Protein AF-A0A6L3CDI0-F1 (afdb_monomer_lite)

Secondary structure (DSSP, 8-state):
-TTS-SSHHHHHHHHTTSTTT----B-S-TTSTTHHHHHHHHHHTT----EEEEGGG-SS-TTSGGGHHHHHHHHHTT--EEEE-S-BSGGGSB---TTS-TT-

Structure (mmCIF, N/CA/C/O backbone):
data_AF-A0A6L3CDI0-F1
#
_entry.id   AF-A0A6L3CDI0-F1
#
loop_
_atom_site.group_PDB
_atom_site.id
_atom_site.type_symbol
_atom_site.label_atom_id
_atom_site.label_alt_id
_atom_site.label_comp_id
_atom_site.label_asym_id
_atom_site.label_entity_id
_atom_site.label_seq_id
_atom_site.pdbx_PDB_ins_code
_atom_site.Cartn_x
_atom_site.Cartn_y
_atom_site.Cartn_z
_atom_site.occupancy
_atom_site.B_iso_or_equiv
_atom_site.auth_seq_id
_atom_site.auth_comp_id
_atom_site.auth_asym_id
_atom_site.auth_atom_id
_atom_site.pdbx_PDB_model_num
ATOM 1 N N . MET A 1 1 ? -8.996 5.483 -12.892 1.00 42.75 1 MET A N 1
ATOM 2 C CA . MET A 1 1 ? -9.146 4.025 -12.687 1.00 42.75 1 MET A CA 1
ATOM 3 C C . MET A 1 1 ? -9.873 3.815 -11.356 1.00 42.75 1 MET A C 1
ATOM 5 O O . MET A 1 1 ? -9.387 4.315 -10.356 1.00 42.75 1 MET A O 1
ATOM 9 N N . PHE A 1 2 ? -11.041 3.162 -11.330 1.00 45.03 2 PHE A N 1
ATOM 10 C CA . PHE A 1 2 ? -11.907 2.975 -10.138 1.00 45.03 2 PHE A CA 1
ATOM 11 C C . PHE A 1 2 ? -11.395 1.931 -9.120 1.00 45.03 2 PHE A C 1
ATOM 13 O O . PHE A 1 2 ? -12.147 1.433 -8.291 1.00 45.03 2 PHE A O 1
ATOM 20 N N . VAL A 1 3 ? -10.125 1.551 -9.202 1.00 59.41 3 VAL A N 1
ATOM 21 C CA . VAL A 1 3 ? -9.572 0.387 -8.488 1.00 59.41 3 VAL A CA 1
ATOM 22 C C . VAL A 1 3 ? -8.840 0.755 -7.195 1.00 59.41 3 VAL A C 1
ATOM 24 O O . VAL A 1 3 ? -8.422 -0.127 -6.452 1.00 59.41 3 VAL A O 1
ATOM 27 N N . THR A 1 4 ? -8.679 2.052 -6.933 1.00 69.31 4 THR A N 1
ATOM 28 C CA . THR A 1 4 ? -8.034 2.606 -5.743 1.00 69.31 4 THR A CA 1
ATOM 29 C C . THR A 1 4 ? -8.939 3.649 -5.091 1.00 69.31 4 THR A C 1
ATOM 31 O O . THR A 1 4 ? -9.748 4.291 -5.761 1.00 69.31 4 THR A O 1
ATOM 34 N N . GLY A 1 5 ? -8.788 3.862 -3.780 1.00 78.31 5 GLY A N 1
ATOM 35 C CA . GLY A 1 5 ? -9.560 4.851 -3.013 1.00 78.31 5 GLY A CA 1
ATOM 36 C C . GLY A 1 5 ? -9.244 6.321 -3.337 1.00 78.31 5 GLY A C 1
ATOM 37 O O . GLY A 1 5 ? -9.709 7.215 -2.631 1.00 78.31 5 GLY A O 1
ATOM 38 N N . GLY A 1 6 ? -8.462 6.582 -4.392 1.00 86.25 6 GLY A N 1
ATOM 39 C CA . GLY A 1 6 ? -8.020 7.915 -4.800 1.00 86.25 6 GLY A CA 1
ATOM 40 C C . GLY A 1 6 ? -6.943 8.513 -3.892 1.00 86.25 6 GLY A C 1
ATOM 41 O O . GLY A 1 6 ? -6.941 9.728 -3.709 1.00 86.25 6 GLY A O 1
ATOM 42 N N . GLY A 1 7 ? -6.074 7.671 -3.320 1.00 92.19 7 GLY A N 1
ATOM 43 C CA . GLY A 1 7 ? -5.013 8.032 -2.375 1.00 92.19 7 GLY A CA 1
ATOM 44 C C . GLY A 1 7 ? -5.295 7.541 -0.951 1.00 92.19 7 GLY A C 1
ATOM 45 O O . GLY A 1 7 ? -6.455 7.369 -0.563 1.00 92.19 7 GLY A O 1
ATOM 46 N N . ASN A 1 8 ? -4.236 7.327 -0.162 1.00 95.88 8 ASN A N 1
ATOM 47 C CA . ASN A 1 8 ? -4.346 6.784 1.199 1.00 95.88 8 ASN A CA 1
ATOM 48 C C . ASN A 1 8 ? -5.151 7.707 2.127 1.00 95.88 8 ASN A C 1
ATOM 50 O O . ASN A 1 8 ? -6.060 7.232 2.801 1.00 95.88 8 ASN A O 1
ATOM 54 N N . GLU A 1 9 ? -4.912 9.023 2.092 1.00 96.38 9 GLU A N 1
ATOM 55 C CA . GLU A 1 9 ? -5.657 9.997 2.909 1.00 96.38 9 GLU A CA 1
ATOM 56 C C . GLU A 1 9 ? -7.146 10.036 2.555 1.00 96.38 9 GLU A C 1
ATOM 58 O O . GLU A 1 9 ? -8.017 10.002 3.425 1.00 96.38 9 GLU A O 1
ATOM 63 N N . ARG A 1 10 ? -7.462 10.077 1.255 1.00 95.50 10 ARG A N 1
ATOM 64 C CA . ARG A 1 10 ? -8.849 10.081 0.785 1.00 95.50 10 ARG A CA 1
ATOM 65 C C . ARG A 1 10 ? -9.568 8.800 1.196 1.00 95.50 10 ARG A C 1
ATOM 67 O O . ARG A 1 10 ? -10.704 8.873 1.659 1.00 95.50 10 ARG A O 1
ATOM 74 N N . LEU A 1 11 ? -8.915 7.649 1.042 1.00 95.69 11 LEU A N 1
ATOM 75 C CA . LEU A 1 11 ? -9.469 6.364 1.449 1.00 95.69 11 LEU A CA 1
ATOM 76 C C . LEU A 1 11 ? -9.695 6.308 2.962 1.00 95.69 11 LEU A C 1
ATOM 78 O O . LEU A 1 11 ? -10.787 5.942 3.389 1.00 95.69 11 LEU A O 1
ATOM 82 N N . ALA A 1 12 ? -8.710 6.718 3.761 1.00 96.69 12 ALA A N 1
ATOM 83 C CA . ALA A 1 12 ? -8.814 6.764 5.217 1.00 96.69 12 ALA A CA 1
ATOM 84 C C . ALA A 1 12 ? -9.985 7.648 5.676 1.00 96.69 12 ALA A C 1
ATOM 86 O O . ALA A 1 12 ? -10.786 7.232 6.511 1.00 96.69 12 ALA A O 1
ATOM 87 N N . ASN A 1 13 ? -10.165 8.813 5.045 1.00 95.94 13 ASN A N 1
ATOM 88 C CA . ASN A 1 13 ? -11.286 9.722 5.304 1.00 95.94 13 ASN A CA 1
ATOM 89 C C . ASN A 1 13 ? -12.662 9.146 4.938 1.00 95.94 13 ASN A C 1
ATOM 91 O O . ASN A 1 13 ? -13.677 9.601 5.464 1.00 95.94 13 ASN A O 1
ATOM 95 N N . ILE A 1 14 ? -12.731 8.202 3.998 1.00 94.25 14 ILE A N 1
ATOM 96 C CA . ILE A 1 14 ? -13.976 7.505 3.649 1.00 94.25 14 ILE A CA 1
ATOM 97 C C . ILE A 1 14 ? -14.237 6.378 4.651 1.00 94.25 14 ILE A C 1
ATOM 99 O O . ILE A 1 14 ? -15.356 6.250 5.143 1.00 94.25 14 ILE A O 1
ATOM 103 N N . VAL A 1 15 ? -13.207 5.594 4.976 1.00 95.75 15 VAL A N 1
ATOM 104 C CA . VAL A 1 15 ? -13.287 4.480 5.930 1.00 95.75 15 VAL A CA 1
ATOM 105 C C . VAL A 1 15 ? -13.687 4.975 7.318 1.00 95.75 15 VAL A C 1
ATOM 107 O O . VAL A 1 15 ? -14.575 4.390 7.930 1.00 95.75 15 VAL A O 1
ATOM 110 N N . SER A 1 16 ? -13.129 6.096 7.782 1.00 96.25 16 SER A N 1
ATOM 111 C CA . SER A 1 16 ? -13.442 6.663 9.101 1.00 96.25 16 SER A CA 1
ATOM 112 C C . SER A 1 16 ? -14.907 7.079 9.272 1.00 96.25 16 SER A C 1
ATOM 114 O O . SER A 1 16 ? -15.386 7.166 10.400 1.00 96.25 16 SER A O 1
ATOM 116 N N . ARG A 1 17 ? -15.647 7.297 8.174 1.00 96.88 17 ARG A N 1
ATOM 117 C CA . ARG A 1 17 ? -17.088 7.604 8.218 1.00 96.88 17 ARG A CA 1
ATOM 118 C C . ARG A 1 17 ? -17.947 6.373 8.502 1.00 96.88 17 ARG A C 1
ATOM 120 O O . ARG A 1 17 ? -19.048 6.534 9.017 1.00 96.88 17 ARG A O 1
ATOM 127 N N . TYR A 1 18 ? -17.468 5.179 8.148 1.00 96.25 18 TYR A N 1
ATOM 128 C CA . TYR A 1 18 ? -18.190 3.910 8.310 1.00 96.25 18 TYR A CA 1
ATOM 129 C C . TYR A 1 18 ? -17.217 2.755 8.631 1.00 96.25 18 TYR A C 1
ATOM 131 O O . TYR A 1 18 ? -17.083 1.815 7.837 1.00 96.25 18 TYR A O 1
ATOM 139 N N . PRO A 1 19 ? -16.496 2.821 9.765 1.00 95.56 19 PRO A N 1
ATOM 140 C CA . PRO A 1 19 ? -15.425 1.873 10.088 1.00 95.56 19 PRO A CA 1
ATOM 141 C C . PRO 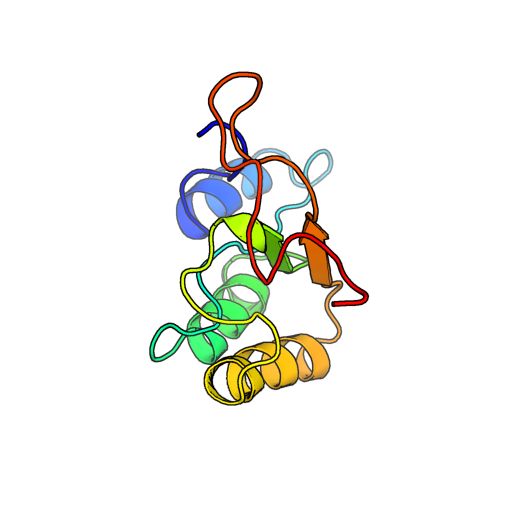A 1 19 ? -15.935 0.451 10.369 1.00 95.56 19 PRO A C 1
ATOM 143 O O . PRO A 1 19 ? -15.176 -0.508 10.294 1.00 95.56 19 PRO A O 1
ATOM 146 N N . ASP A 1 20 ? -17.227 0.302 10.663 1.00 96.38 20 ASP A N 1
ATOM 147 C CA . ASP A 1 20 ? -17.936 -0.970 10.817 1.00 96.38 20 ASP A CA 1
ATOM 148 C C . ASP A 1 20 ? -18.259 -1.648 9.474 1.00 96.38 20 ASP A C 1
ATOM 150 O O . ASP A 1 20 ? -18.588 -2.833 9.441 1.00 96.38 20 ASP A O 1
ATOM 154 N N . LYS A 1 21 ? -18.168 -0.908 8.360 1.00 96.19 21 LYS A N 1
ATOM 155 C CA . LYS A 1 21 ? -18.548 -1.383 7.019 1.00 96.19 21 LYS A CA 1
ATOM 156 C C . LYS A 1 21 ? -17.379 -1.498 6.058 1.00 96.19 21 LYS A C 1
ATOM 158 O O . LYS A 1 21 ? -17.421 -2.335 5.157 1.00 96.19 21 LYS A O 1
ATOM 163 N N . PHE A 1 22 ? -16.366 -0.648 6.206 1.00 95.25 22 PHE A N 1
ATOM 164 C CA . PHE A 1 22 ? -15.250 -0.583 5.272 1.00 95.25 22 PHE A CA 1
ATOM 165 C C . PHE A 1 22 ? -13.917 -0.854 5.951 1.00 95.25 22 PHE A C 1
ATOM 167 O O . PHE A 1 22 ? -13.629 -0.355 7.033 1.00 95.25 22 PHE A O 1
ATOM 174 N N . ILE A 1 23 ? -13.067 -1.587 5.237 1.00 95.69 23 ILE A N 1
ATOM 175 C CA . ILE A 1 23 ? -11.655 -1.756 5.557 1.00 95.69 23 ILE A CA 1
ATOM 176 C C . ILE A 1 23 ? -10.860 -1.151 4.404 1.00 95.69 23 ILE A C 1
ATOM 178 O O . ILE A 1 23 ? -11.066 -1.505 3.243 1.00 95.69 23 ILE A O 1
ATOM 1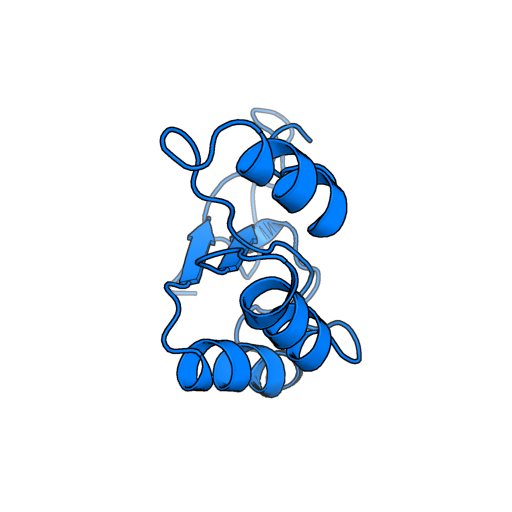82 N N . GLY A 1 24 ? -9.960 -0.223 4.720 1.00 95.81 24 GLY A N 1
ATOM 183 C CA . GLY A 1 24 ? -9.095 0.417 3.735 1.00 95.81 24 GLY A CA 1
ATOM 184 C C . GLY A 1 24 ? -7.727 -0.248 3.657 1.00 95.81 24 GLY A C 1
ATOM 185 O O . GLY A 1 24 ? -7.140 -0.581 4.684 1.00 95.81 24 GLY A O 1
ATOM 186 N N . PHE A 1 25 ? -7.213 -0.414 2.440 1.00 97.75 25 PHE A N 1
ATOM 187 C CA . PHE A 1 25 ? -5.850 -0.872 2.179 1.00 97.75 25 PHE A CA 1
ATOM 188 C C . PHE A 1 25 ? -5.058 0.295 1.589 1.00 97.75 25 PHE A C 1
ATOM 190 O O . PHE A 1 25 ? -5.520 0.955 0.649 1.00 97.75 25 PHE A O 1
ATOM 197 N N . ALA A 1 26 ? -3.867 0.545 2.127 1.00 97.62 26 ALA A N 1
ATOM 198 C CA . ALA A 1 26 ? -2.919 1.465 1.524 1.00 97.62 26 ALA A CA 1
ATOM 199 C C . ALA A 1 26 ? -2.638 1.027 0.078 1.00 97.62 26 ALA A C 1
ATOM 201 O O . ALA A 1 26 ? -2.687 -0.164 -0.240 1.00 97.62 26 ALA A O 1
ATOM 202 N N . HIS A 1 27 ? -2.399 1.979 -0.813 1.00 95.50 27 HIS A N 1
ATOM 203 C CA . HIS A 1 27 ? -2.152 1.716 -2.225 1.00 95.50 27 HIS A CA 1
ATOM 204 C C . HIS A 1 27 ? -1.294 2.841 -2.811 1.00 95.50 27 HIS A C 1
ATOM 206 O O . HIS A 1 27 ? -1.757 3.938 -3.111 1.00 95.50 27 HIS A O 1
ATOM 212 N N . HIS A 1 28 ? -0.013 2.555 -2.978 1.00 96.00 28 HIS A N 1
ATOM 213 C CA . HIS A 1 28 ? 0.977 3.434 -3.597 1.00 96.00 28 HIS A CA 1
ATOM 214 C C . HIS A 1 28 ? 2.085 2.562 -4.174 1.00 96.00 28 HIS A C 1
ATOM 216 O O . HIS A 1 28 ? 2.141 1.368 -3.878 1.00 96.00 28 HIS A O 1
ATOM 222 N N . ASN A 1 29 ? 2.936 3.126 -5.022 1.00 95.88 29 ASN A N 1
ATOM 223 C CA . ASN A 1 29 ? 4.002 2.369 -5.663 1.00 95.88 29 ASN A CA 1
ATOM 224 C C . ASN A 1 29 ? 5.069 1.966 -4.616 1.00 95.88 29 ASN A C 1
ATOM 226 O O . ASN A 1 29 ? 5.614 2.849 -3.952 1.00 95.88 29 ASN A O 1
ATOM 230 N N . PRO A 1 30 ? 5.393 0.666 -4.453 1.00 97.38 30 PRO A N 1
ATOM 231 C CA . PRO A 1 30 ? 6.359 0.217 -3.451 1.00 97.38 30 PRO A CA 1
ATOM 232 C C . PRO A 1 30 ? 7.807 0.613 -3.776 1.00 97.38 30 PRO A C 1
ATOM 234 O O . PRO A 1 30 ? 8.657 0.530 -2.894 1.00 97.38 30 PRO A O 1
ATOM 237 N N . HIS A 1 31 ? 8.084 1.039 -5.013 1.00 97.25 31 HIS A N 1
ATOM 238 C CA . HIS A 1 31 ? 9.400 1.476 -5.484 1.00 97.25 31 HIS A CA 1
ATOM 239 C C . HIS A 1 31 ? 9.666 2.971 -5.247 1.00 97.25 31 HIS A C 1
ATOM 241 O O . HIS A 1 31 ? 10.777 3.446 -5.491 1.00 97.25 31 HIS A O 1
ATOM 247 N N . GLU A 1 32 ? 8.661 3.741 -4.820 1.00 96.69 32 GLU A N 1
ATOM 248 C CA . GLU A 1 32 ? 8.834 5.169 -4.561 1.00 96.69 32 GLU A CA 1
ATOM 249 C C . GLU A 1 32 ? 9.723 5.416 -3.340 1.00 96.69 32 GLU A C 1
ATOM 251 O O . GLU A 1 32 ? 9.678 4.708 -2.331 1.00 96.69 32 GLU A O 1
ATOM 256 N N . LYS A 1 33 ? 10.522 6.485 -3.402 1.00 97.19 33 LYS A N 1
ATOM 257 C CA . LYS A 1 33 ? 11.347 6.903 -2.269 1.00 97.19 33 LYS A CA 1
ATOM 258 C C . LYS A 1 33 ? 10.449 7.228 -1.069 1.00 97.19 33 LYS A C 1
ATOM 260 O O . LYS A 1 33 ? 9.655 8.161 -1.128 1.00 97.19 33 LYS A O 1
ATOM 265 N N . GLY A 1 34 ? 10.637 6.504 0.034 1.00 98.06 34 GLY A N 1
ATOM 266 C CA . GLY A 1 34 ? 9.854 6.683 1.259 1.00 98.06 34 GLY A CA 1
ATOM 267 C C . GLY A 1 34 ? 8.511 5.945 1.272 1.00 98.06 34 GLY A C 1
ATOM 268 O O . GLY A 1 34 ? 7.684 6.230 2.142 1.00 98.06 34 GLY A O 1
ATOM 269 N N . ALA A 1 35 ? 8.272 5.020 0.334 1.00 98.25 35 ALA A N 1
ATOM 270 C CA . ALA A 1 35 ? 7.062 4.198 0.292 1.00 98.25 35 ALA A CA 1
ATOM 271 C C . ALA A 1 35 ? 6.858 3.361 1.571 1.00 98.25 35 ALA A C 1
ATOM 273 O O . ALA A 1 35 ? 5.720 3.178 2.007 1.00 98.25 35 ALA A O 1
ATOM 274 N N . ASP A 1 36 ? 7.942 2.926 2.209 1.00 98.69 36 ASP A N 1
ATOM 275 C CA . ASP A 1 36 ? 7.985 2.262 3.513 1.00 98.69 36 ASP A CA 1
ATOM 276 C C . ASP A 1 36 ? 7.420 3.154 4.633 1.00 98.69 36 ASP A C 1
ATOM 278 O O . ASP A 1 36 ? 6.514 2.763 5.371 1.00 98.69 36 ASP A O 1
ATOM 282 N N . ASN A 1 37 ? 7.891 4.401 4.713 1.00 98.69 37 ASN A N 1
ATOM 283 C CA . ASN A 1 37 ? 7.431 5.372 5.700 1.00 98.69 37 ASN A CA 1
ATOM 284 C C . ASN A 1 37 ? 5.973 5.761 5.457 1.00 98.69 37 ASN A C 1
ATOM 286 O O . ASN A 1 37 ? 5.192 5.872 6.403 1.00 98.69 37 ASN A O 1
ATOM 290 N N . LEU A 1 38 ? 5.589 5.939 4.190 1.00 98.50 38 LEU A N 1
ATOM 291 C CA . LEU A 1 38 ? 4.202 6.198 3.827 1.00 98.50 38 LEU A CA 1
ATOM 292 C C . LEU A 1 38 ? 3.301 5.028 4.231 1.00 98.50 38 LEU A C 1
ATOM 294 O O . LEU A 1 38 ? 2.212 5.264 4.753 1.00 98.50 38 LEU A O 1
ATOM 298 N N . LEU A 1 39 ? 3.744 3.783 4.041 1.00 98.69 39 LEU A N 1
ATOM 299 C CA . LEU A 1 39 ? 2.995 2.605 4.466 1.00 98.69 39 LEU A CA 1
ATOM 300 C C . LEU A 1 39 ? 2.820 2.569 5.988 1.00 98.69 39 LEU A C 1
ATOM 302 O O . LEU A 1 39 ? 1.691 2.419 6.454 1.00 98.69 39 LEU A O 1
ATOM 306 N N . ARG A 1 40 ? 3.895 2.797 6.756 1.00 98.75 40 ARG A N 1
ATOM 307 C CA . ARG A 1 40 ? 3.832 2.872 8.226 1.00 98.75 40 ARG A CA 1
ATOM 308 C C . ARG A 1 40 ? 2.814 3.910 8.682 1.00 98.75 40 ARG A C 1
ATOM 310 O O . ARG A 1 40 ? 1.877 3.549 9.382 1.00 98.75 40 ARG A O 1
ATOM 317 N N . LYS A 1 41 ? 2.904 5.148 8.185 1.00 98.62 41 LYS A N 1
ATOM 318 C CA . LYS A 1 41 ? 1.929 6.213 8.492 1.00 98.62 41 LYS A CA 1
ATOM 319 C C . LYS A 1 41 ? 0.502 5.838 8.100 1.00 98.62 41 LYS A C 1
ATOM 321 O O . LYS A 1 41 ? -0.437 6.056 8.860 1.00 98.62 41 LYS A O 1
ATOM 326 N N . SER A 1 42 ? 0.332 5.236 6.926 1.00 98.38 42 SER A N 1
ATOM 327 C CA . SER A 1 42 ? -0.981 4.811 6.435 1.00 98.38 42 SER A CA 1
ATOM 328 C C . SER A 1 42 ? -1.648 3.799 7.373 1.00 98.38 42 SER A C 1
ATOM 330 O O . SER A 1 42 ? -2.867 3.816 7.533 1.00 98.38 42 SER A O 1
ATOM 332 N N . VAL A 1 43 ? -0.864 2.939 8.021 1.00 98.50 43 VAL A N 1
ATOM 333 C CA . VAL A 1 43 ? -1.372 1.946 8.974 1.00 98.50 43 VAL A CA 1
ATOM 334 C C . VAL A 1 43 ? -1.526 2.534 10.375 1.00 98.50 43 VAL A C 1
ATOM 336 O O . VAL A 1 43 ? -2.604 2.445 10.959 1.00 98.50 43 VAL A O 1
ATOM 339 N N . THR A 1 44 ? -0.476 3.154 10.918 1.00 98.38 44 THR A N 1
ATOM 340 C CA . THR A 1 44 ? -0.429 3.575 12.327 1.00 98.38 44 THR A CA 1
ATOM 341 C C . THR A 1 44 ? -1.170 4.878 12.597 1.00 98.38 44 THR A C 1
ATOM 343 O O . THR A 1 44 ? -1.698 5.054 13.690 1.00 98.38 44 THR A O 1
ATOM 346 N N . GLU A 1 45 ? -1.212 5.793 11.627 1.00 98.12 45 GLU A N 1
ATOM 347 C CA . GLU A 1 45 ? -1.830 7.116 11.788 1.00 98.12 45 GLU A CA 1
ATOM 348 C C . GLU A 1 45 ? -3.179 7.205 11.063 1.00 98.12 45 GLU A C 1
ATOM 350 O O . GLU A 1 45 ? -4.128 7.770 11.600 1.00 98.12 45 GLU A O 1
ATOM 355 N N . MET A 1 46 ? -3.294 6.628 9.860 1.00 97.38 46 MET A N 1
ATOM 356 C CA . MET A 1 46 ? -4.520 6.726 9.047 1.00 97.38 46 MET A CA 1
ATOM 357 C C . MET A 1 46 ? -5.498 5.554 9.243 1.00 97.38 46 MET A C 1
ATOM 359 O O . MET A 1 46 ? -6.617 5.597 8.732 1.00 97.38 46 MET A O 1
ATOM 363 N N . GLY A 1 47 ? -5.098 4.505 9.968 1.00 97.25 47 GLY A N 1
ATOM 364 C CA . GLY A 1 47 ? -5.960 3.366 10.295 1.00 97.25 47 GLY A CA 1
ATOM 365 C C . GLY A 1 47 ? -6.256 2.414 9.130 1.00 97.25 47 GLY A C 1
ATOM 366 O O . GLY A 1 47 ? -7.198 1.624 9.218 1.00 97.25 47 GLY A O 1
ATOM 367 N N . LEU A 1 48 ? -5.481 2.462 8.039 1.00 97.94 48 LEU A N 1
ATOM 368 C CA . LEU A 1 48 ? -5.566 1.457 6.974 1.00 97.94 48 LEU A CA 1
ATOM 369 C C . LEU A 1 48 ? -5.020 0.109 7.482 1.00 97.94 48 LEU A C 1
ATOM 371 O O . LEU A 1 48 ? -4.140 0.057 8.335 1.00 97.94 48 LEU A O 1
ATOM 375 N N . ARG A 1 49 ? -5.563 -1.006 6.989 1.00 97.88 49 ARG A N 1
ATOM 376 C CA . ARG A 1 49 ? -5.389 -2.347 7.591 1.00 97.88 49 ARG A CA 1
ATOM 377 C C . ARG A 1 49 ? -4.734 -3.363 6.653 1.00 97.88 49 ARG A C 1
ATOM 379 O O . ARG A 1 49 ? -4.842 -4.561 6.881 1.00 97.88 49 ARG A O 1
ATOM 386 N N . GLY A 1 50 ? -4.108 -2.899 5.580 1.00 97.88 50 GLY A N 1
ATOM 387 C CA . GLY A 1 50 ? -3.501 -3.750 4.561 1.00 97.88 50 GLY A CA 1
ATOM 388 C C . GLY A 1 50 ? -2.822 -2.934 3.474 1.00 97.88 50 GLY A C 1
ATOM 389 O O . GLY A 1 50 ? -2.937 -1.707 3.458 1.00 97.88 50 GLY A O 1
ATOM 390 N N . TYR A 1 51 ? -2.150 -3.612 2.549 1.00 97.88 51 TYR A N 1
ATOM 391 C CA . TYR A 1 51 ? -1.501 -2.990 1.396 1.00 97.88 51 TYR A CA 1
ATOM 392 C C . TYR A 1 51 ? -1.951 -3.670 0.104 1.00 97.88 51 TYR A C 1
ATOM 394 O O . TYR A 1 51 ? -1.922 -4.893 -0.010 1.00 97.88 51 TYR A O 1
ATOM 402 N N . LYS A 1 52 ? -2.434 -2.889 -0.861 1.00 95.69 52 LYS A N 1
ATOM 403 C CA . LYS A 1 52 ? -2.992 -3.373 -2.125 1.00 95.69 52 LYS A CA 1
ATOM 404 C C . LYS A 1 52 ? -2.139 -2.879 -3.280 1.00 95.69 52 LYS A C 1
ATOM 406 O O . LYS A 1 52 ? -2.057 -1.676 -3.518 1.00 95.69 52 LYS A O 1
ATOM 411 N N . ILE A 1 53 ? -1.619 -3.819 -4.061 1.00 94.19 53 ILE A N 1
ATOM 412 C CA . ILE A 1 53 ? -0.856 -3.536 -5.274 1.00 94.19 53 ILE A CA 1
ATOM 413 C C . ILE A 1 53 ? -1.586 -4.061 -6.504 1.00 94.19 53 ILE A C 1
ATOM 415 O O . ILE A 1 53 ? -2.217 -5.122 -6.494 1.00 94.19 53 ILE A O 1
ATOM 419 N N . ILE A 1 54 ? -1.496 -3.289 -7.580 1.00 92.00 54 ILE A N 1
ATOM 420 C CA . ILE A 1 54 ? -1.856 -3.712 -8.927 1.00 92.00 54 ILE A CA 1
ATOM 421 C C . ILE A 1 54 ? -0.538 -3.885 -9.659 1.00 92.00 54 ILE A C 1
ATOM 423 O O . ILE A 1 54 ? 0.029 -2.919 -10.155 1.00 92.00 54 ILE A O 1
ATOM 427 N N . ALA A 1 55 ? -0.017 -5.107 -9.651 1.00 91.69 55 ALA A N 1
ATOM 428 C CA . ALA A 1 55 ? 1.338 -5.384 -10.112 1.00 91.69 55 ALA A CA 1
ATOM 429 C C . ALA A 1 55 ? 1.569 -4.993 -11.594 1.00 91.69 55 ALA A C 1
ATOM 431 O O . ALA A 1 55 ? 2.613 -4.415 -11.896 1.00 91.69 55 ALA A O 1
ATOM 432 N N . PRO A 1 56 ? 0.592 -5.172 -12.510 1.00 89.81 56 PRO A N 1
ATOM 433 C CA . PRO A 1 56 ? 0.692 -4.701 -13.896 1.00 89.81 56 PRO A CA 1
ATOM 434 C C . PRO A 1 56 ? 0.678 -3.174 -14.069 1.00 89.81 56 PRO A C 1
ATOM 436 O O . PRO A 1 56 ? 0.834 -2.702 -15.188 1.00 89.81 56 PRO A O 1
ATOM 439 N N . ALA A 1 57 ? 0.425 -2.407 -13.003 1.00 89.00 57 ALA A N 1
ATOM 440 C CA . ALA A 1 57 ? 0.494 -0.945 -13.017 1.00 89.00 57 ALA A CA 1
ATOM 441 C C . ALA A 1 57 ? 1.862 -0.410 -12.555 1.00 89.00 57 ALA A C 1
ATOM 443 O O . ALA A 1 57 ? 2.033 0.803 -12.471 1.00 89.00 57 ALA A O 1
ATOM 444 N N . LEU A 1 58 ? 2.798 -1.293 -12.194 1.00 91.25 58 LEU A N 1
ATOM 445 C CA . LEU A 1 58 ? 4.160 -0.926 -11.818 1.00 91.25 58 LEU A CA 1
ATOM 446 C C . LEU A 1 58 ? 5.064 -0.993 -13.046 1.00 91.25 58 LEU A C 1
ATOM 448 O O . LEU A 1 58 ? 5.028 -1.990 -13.757 1.00 91.25 58 LEU A O 1
ATOM 452 N N . ASP A 1 59 ? 5.932 -0.001 -13.224 1.00 91.19 59 ASP A N 1
ATOM 453 C CA . ASP A 1 59 ? 6.929 0.013 -14.308 1.00 91.19 59 ASP A CA 1
ATOM 454 C C . ASP A 1 59 ? 8.158 -0.878 -14.018 1.00 91.19 59 ASP A C 1
ATOM 456 O O . ASP A 1 59 ? 8.997 -1.105 -14.888 1.00 91.19 59 ASP A O 1
ATOM 460 N N . THR A 1 60 ? 8.270 -1.385 -12.787 1.00 92.31 60 THR A N 1
ATOM 461 C CA . THR A 1 60 ? 9.402 -2.174 -12.277 1.00 92.31 60 THR A CA 1
ATOM 462 C C . THR A 1 60 ? 8.908 -3.555 -11.828 1.00 92.31 60 THR A C 1
ATOM 464 O O . THR A 1 60 ? 7.772 -3.651 -11.345 1.00 92.31 60 THR A O 1
ATOM 467 N N . PRO A 1 61 ? 9.716 -4.631 -11.948 1.00 92.69 61 PRO A N 1
ATOM 468 C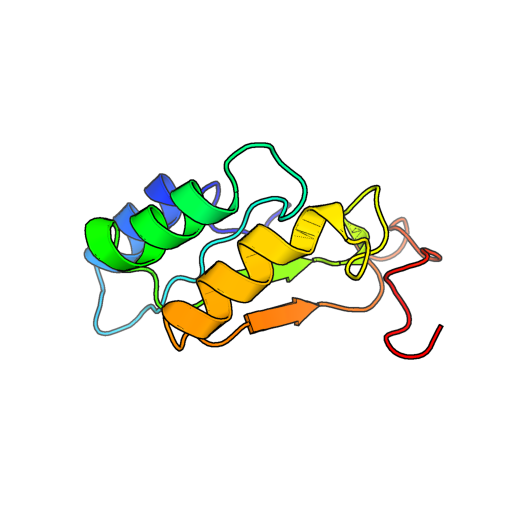 CA . PRO A 1 61 ? 9.381 -5.926 -11.363 1.00 92.69 61 PRO A CA 1
ATOM 469 C C . PRO A 1 61 ? 9.034 -5.805 -9.875 1.00 92.69 61 PRO A C 1
ATOM 471 O O . PRO A 1 61 ? 9.747 -5.141 -9.123 1.00 92.69 61 PRO A O 1
ATOM 474 N N . ILE A 1 62 ? 7.935 -6.427 -9.450 1.00 92.44 62 ILE A N 1
ATOM 475 C CA . ILE A 1 62 ? 7.392 -6.285 -8.087 1.00 92.44 62 ILE A CA 1
ATOM 476 C C . ILE A 1 62 ? 8.342 -6.813 -6.995 1.00 92.44 62 ILE A C 1
ATOM 478 O O . ILE A 1 62 ? 8.296 -6.372 -5.844 1.00 92.44 62 ILE A O 1
ATOM 482 N N . ASP A 1 63 ? 9.218 -7.740 -7.370 1.00 92.38 63 ASP A N 1
ATOM 483 C CA . ASP A 1 63 ? 10.258 -8.361 -6.555 1.00 92.38 63 ASP A CA 1
ATOM 484 C C . ASP A 1 63 ? 11.624 -7.664 -6.685 1.00 92.38 63 ASP A C 1
ATOM 486 O O . ASP A 1 63 ? 12.594 -8.080 -6.055 1.00 92.38 63 ASP A O 1
ATOM 490 N N . HIS A 1 64 ? 11.729 -6.581 -7.461 1.00 96.12 64 HIS A N 1
ATOM 491 C CA . HIS A 1 64 ? 12.984 -5.849 -7.586 1.00 96.12 64 HIS A CA 1
ATOM 492 C C . HIS A 1 64 ? 13.435 -5.311 -6.209 1.00 96.12 64 HIS A C 1
ATOM 494 O O . HIS A 1 64 ? 12.615 -4.705 -5.505 1.00 96.12 64 HIS A O 1
ATOM 500 N N . PRO A 1 65 ? 14.733 -5.402 -5.839 1.00 97.31 65 PRO A N 1
ATOM 501 C CA . PRO A 1 65 ? 15.233 -5.050 -4.500 1.00 97.31 65 PRO A CA 1
ATOM 502 C C . PRO A 1 65 ? 14.848 -3.656 -3.988 1.00 97.31 65 PRO A C 1
ATOM 504 O O . PRO A 1 65 ? 14.734 -3.432 -2.789 1.00 97.31 65 PRO A O 1
ATOM 507 N N . SER A 1 66 ? 14.584 -2.706 -4.889 1.00 97.50 66 SER A N 1
ATOM 508 C CA . SER A 1 66 ? 14.062 -1.374 -4.540 1.00 97.50 66 SER A CA 1
ATOM 509 C C . SER A 1 66 ? 12.743 -1.381 -3.752 1.00 97.50 66 SER A C 1
ATOM 511 O O . SER A 1 66 ? 12.454 -0.398 -3.083 1.00 97.50 66 SER A O 1
ATOM 513 N N . ALA A 1 67 ? 11.933 -2.443 -3.851 1.00 97.56 67 ALA A N 1
ATOM 514 C CA . ALA A 1 67 ? 10.671 -2.563 -3.121 1.00 97.56 67 ALA A CA 1
ATOM 515 C C . ALA A 1 67 ? 10.837 -3.224 -1.744 1.00 97.56 67 ALA A C 1
ATOM 517 O O . ALA A 1 67 ? 9.908 -3.179 -0.938 1.00 97.56 67 ALA A O 1
ATOM 518 N N . TYR A 1 68 ? 12.003 -3.817 -1.451 1.00 98.12 68 TYR A N 1
ATOM 519 C CA . TYR A 1 68 ? 12.236 -4.560 -0.209 1.00 98.12 68 TYR A CA 1
ATOM 520 C C . TYR A 1 68 ? 11.960 -3.734 1.049 1.00 98.12 68 TYR A C 1
ATOM 522 O O . TYR A 1 68 ? 11.250 -4.255 1.903 1.00 98.12 68 TYR A O 1
ATOM 530 N N . PRO A 1 69 ? 12.363 -2.449 1.154 1.00 98.62 69 PRO A N 1
ATOM 531 C CA . PRO A 1 69 ? 12.026 -1.647 2.332 1.00 98.62 69 PRO A CA 1
ATOM 532 C C . PRO A 1 69 ? 10.513 -1.545 2.580 1.00 98.62 69 PRO A C 1
ATOM 534 O O . PRO A 1 69 ? 10.054 -1.564 3.721 1.00 98.62 69 PRO A O 1
ATOM 537 N N . THR A 1 70 ? 9.713 -1.472 1.513 1.00 98.56 70 THR A N 1
ATOM 538 C CA . THR A 1 70 ? 8.248 -1.430 1.613 1.00 98.56 70 THR A CA 1
ATOM 539 C C . THR A 1 70 ? 7.674 -2.786 2.034 1.00 98.56 70 THR A C 1
ATOM 541 O O . THR A 1 70 ? 6.732 -2.830 2.827 1.00 98.56 70 THR A O 1
ATOM 544 N N . TRP A 1 71 ? 8.242 -3.896 1.551 1.00 98.38 71 TRP A N 1
ATOM 545 C CA . TRP A 1 71 ? 7.839 -5.249 1.954 1.00 98.38 71 TRP A CA 1
ATOM 546 C C . TRP A 1 71 ? 8.225 -5.580 3.394 1.00 98.38 71 TRP A C 1
ATOM 548 O O . TRP A 1 71 ? 7.405 -6.129 4.126 1.00 98.38 71 TRP A O 1
ATOM 558 N N . GLU A 1 72 ? 9.420 -5.186 3.825 1.00 98.62 72 GLU A N 1
ATOM 559 C CA . GLU A 1 72 ? 9.864 -5.278 5.217 1.00 98.62 72 GLU A CA 1
ATOM 560 C C . GLU A 1 72 ? 8.956 -4.447 6.126 1.00 98.62 72 GLU A C 1
ATOM 562 O O . GLU A 1 72 ? 8.495 -4.940 7.149 1.00 98.62 72 GLU A O 1
ATOM 567 N N . ALA A 1 73 ? 8.581 -3.229 5.715 1.00 98.75 73 ALA A N 1
ATOM 568 C CA . ALA A 1 73 ? 7.613 -2.432 6.462 1.00 98.75 73 ALA A CA 1
ATOM 569 C C . ALA A 1 73 ? 6.240 -3.118 6.570 1.00 98.75 73 ALA A C 1
ATOM 571 O O . ALA A 1 73 ? 5.632 -3.080 7.637 1.00 98.75 73 ALA A O 1
ATOM 572 N N . ALA A 1 74 ? 5.747 -3.754 5.502 1.00 98.69 74 ALA A N 1
ATOM 573 C CA . ALA A 1 74 ? 4.504 -4.525 5.555 1.00 98.69 74 ALA A CA 1
ATOM 574 C C . ALA A 1 74 ? 4.602 -5.724 6.517 1.00 98.69 74 ALA A C 1
ATOM 576 O O . ALA A 1 74 ? 3.649 -5.984 7.254 1.00 98.69 74 ALA A O 1
ATOM 577 N N . ALA A 1 75 ? 5.748 -6.415 6.527 1.00 98.56 75 ALA A N 1
ATOM 578 C CA . ALA A 1 75 ? 6.022 -7.532 7.426 1.00 98.56 75 ALA A CA 1
ATOM 579 C C . ALA A 1 75 ? 6.096 -7.081 8.895 1.00 98.56 75 ALA A C 1
ATOM 581 O O . ALA A 1 75 ? 5.416 -7.661 9.734 1.00 98.56 75 ALA A O 1
ATOM 582 N N . ASP A 1 76 ? 6.832 -6.005 9.191 1.00 98.69 76 ASP A N 1
ATOM 583 C CA . ASP A 1 76 ? 6.953 -5.428 10.539 1.00 98.69 76 ASP A CA 1
ATOM 584 C C . ASP A 1 76 ? 5.610 -4.961 11.114 1.00 98.69 76 ASP A C 1
ATOM 586 O O . ASP A 1 76 ? 5.394 -4.990 12.322 1.00 98.69 76 ASP A O 1
ATOM 590 N N . LEU A 1 77 ? 4.719 -4.466 10.251 1.00 98.62 77 LEU A N 1
ATOM 591 C CA . LEU A 1 77 ? 3.372 -4.028 10.626 1.00 98.62 77 LEU A CA 1
ATOM 592 C C . LEU A 1 77 ? 2.387 -5.198 10.762 1.00 98.62 77 LEU A C 1
ATOM 594 O O . LEU A 1 77 ? 1.248 -4.971 11.167 1.00 98.62 77 LEU A O 1
ATOM 598 N N . GLU A 1 78 ? 2.796 -6.411 10.376 1.00 98.50 78 GLU A N 1
ATOM 599 C CA . GLU A 1 78 ? 1.974 -7.626 10.353 1.00 98.50 78 GLU A CA 1
ATOM 600 C C . GLU A 1 78 ? 0.651 -7.444 9.582 1.00 98.50 78 GLU A C 1
ATOM 602 O O . GLU A 1 78 ? -0.403 -7.970 9.953 1.00 98.50 78 GLU A O 1
ATOM 607 N N . ILE A 1 79 ? 0.687 -6.675 8.487 1.00 98.44 79 ILE A N 1
ATOM 608 C CA . ILE A 1 79 ? -0.498 -6.392 7.671 1.00 98.44 79 ILE A CA 1
ATOM 609 C C . ILE A 1 79 ? -0.616 -7.337 6.465 1.00 98.44 79 ILE A C 1
ATOM 611 O O . ILE A 1 79 ? 0.386 -7.725 5.863 1.00 98.44 79 ILE A O 1
ATOM 615 N N . PRO A 1 80 ? -1.843 -7.666 6.023 1.00 98.19 80 PRO A N 1
ATOM 616 C CA . PRO A 1 80 ? -2.043 -8.408 4.788 1.00 98.19 80 PRO A CA 1
ATOM 617 C C . PRO A 1 80 ? -1.616 -7.588 3.562 1.00 98.19 80 PRO A C 1
ATOM 619 O O . PRO A 1 80 ? -1.982 -6.416 3.412 1.00 98.19 80 PRO A O 1
ATOM 622 N N . VAL A 1 81 ? -0.919 -8.246 2.634 1.00 97.56 81 VAL A N 1
ATOM 623 C CA . VAL A 1 81 ? -0.600 -7.713 1.305 1.00 97.56 81 VAL A CA 1
ATOM 624 C C . VAL A 1 81 ? -1.462 -8.420 0.265 1.00 97.56 81 VAL A C 1
ATOM 626 O O . VAL A 1 81 ? -1.454 -9.644 0.156 1.00 97.56 81 VAL A O 1
ATOM 629 N N . LEU A 1 82 ? -2.214 -7.646 -0.515 1.00 95.38 82 LEU A N 1
ATOM 630 C CA . LEU A 1 82 ? -3.043 -8.147 -1.603 1.00 95.38 82 LEU A CA 1
ATOM 631 C C . LEU A 1 82 ? -2.461 -7.678 -2.934 1.00 95.38 82 LEU A C 1
ATOM 633 O O . LEU A 1 82 ? -2.452 -6.485 -3.235 1.00 95.38 82 LEU A O 1
ATOM 637 N N . ILE A 1 83 ? -2.043 -8.622 -3.770 1.00 93.31 83 ILE A N 1
ATOM 638 C CA . ILE A 1 83 ? -1.460 -8.331 -5.081 1.00 93.31 83 ILE A CA 1
ATOM 639 C C . ILE A 1 83 ? -2.439 -8.771 -6.166 1.00 93.31 83 ILE A C 1
ATOM 641 O O . ILE A 1 83 ? -2.881 -9.916 -6.205 1.00 93.31 83 ILE A O 1
ATOM 645 N N . HIS A 1 84 ? -2.831 -7.838 -7.030 1.00 90.62 84 HIS A N 1
ATOM 646 C CA . HIS A 1 84 ? -3.598 -8.150 -8.229 1.00 90.62 84 HIS A CA 1
ATOM 647 C C . HIS A 1 84 ? -2.658 -8.469 -9.385 1.00 90.62 84 HIS A C 1
ATOM 649 O O . HIS A 1 84 ? -1.869 -7.610 -9.784 1.00 90.62 84 HIS A O 1
ATOM 655 N N . PHE A 1 85 ? -2.826 -9.667 -9.934 1.00 86.00 85 PHE A N 1
ATOM 656 C CA . PHE A 1 85 ? -2.220 -10.131 -11.176 1.00 86.00 85 PHE A CA 1
ATOM 657 C C . PHE A 1 85 ? -3.304 -10.238 -12.258 1.00 86.00 85 PHE A C 1
ATOM 659 O O . PHE A 1 85 ? -4.465 -10.509 -11.942 1.00 86.00 85 PHE A O 1
ATOM 666 N N . GLY A 1 86 ? -2.930 -10.050 -13.524 1.00 79.81 86 GLY A N 1
ATOM 667 C CA . GLY A 1 86 ? -3.834 -10.170 -14.674 1.00 79.81 86 GLY A CA 1
ATOM 668 C C . GLY A 1 86 ? -4.101 -8.859 -15.416 1.00 79.81 86 GLY A C 1
ATOM 669 O O . GLY A 1 86 ? -3.452 -7.846 -15.181 1.00 79.81 86 GLY A O 1
ATOM 670 N N . VAL A 1 87 ? -5.040 -8.897 -16.363 1.00 77.12 87 VAL A N 1
ATOM 671 C CA . VAL A 1 87 ? -5.266 -7.804 -17.323 1.00 77.12 87 VAL A CA 1
ATOM 672 C C . VAL A 1 87 ? -5.682 -6.511 -16.622 1.00 77.12 87 VAL A C 1
ATOM 674 O O . VAL A 1 87 ? -6.673 -6.467 -15.893 1.00 77.12 87 VAL A O 1
ATOM 677 N N . LEU A 1 88 ? -4.975 -5.423 -16.926 1.00 77.88 88 LEU A N 1
ATOM 678 C CA . LEU A 1 88 ? -5.284 -4.090 -16.417 1.00 77.88 88 LEU A CA 1
ATOM 679 C C . LEU A 1 88 ? -6.014 -3.260 -17.476 1.00 77.88 88 LEU A C 1
ATOM 681 O O . LEU A 1 88 ? -5.392 -2.854 -18.446 1.00 77.88 88 LEU A O 1
ATOM 685 N N . GLY A 1 89 ? -7.295 -2.932 -17.272 1.00 70.19 89 GLY A N 1
ATOM 686 C CA . GLY A 1 89 ? -8.019 -1.970 -18.127 1.00 70.19 89 GLY A CA 1
ATOM 687 C C . GLY A 1 89 ? -8.985 -2.555 -19.170 1.00 70.19 89 GLY A C 1
ATOM 688 O O . GLY A 1 89 ? -9.438 -1.824 -20.047 1.00 70.19 89 GLY A O 1
ATOM 689 N N . GLY A 1 90 ? -9.359 -3.835 -19.072 1.00 66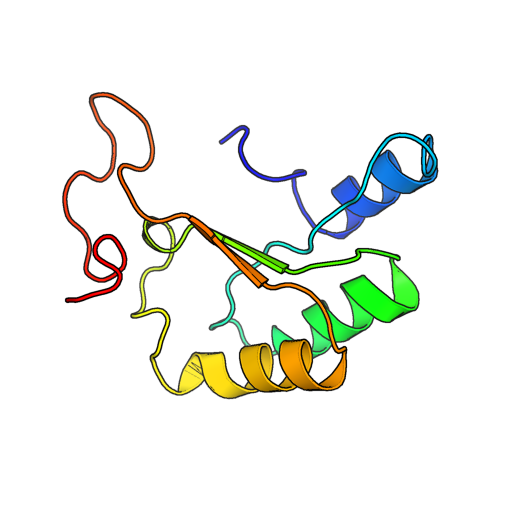.94 90 GLY A N 1
ATOM 690 C CA . GLY A 1 90 ? -10.356 -4.450 -19.963 1.00 66.94 90 GLY A CA 1
ATOM 691 C C . GLY A 1 90 ? -9.831 -4.709 -21.383 1.00 66.94 90 GLY A C 1
ATOM 692 O O . GLY A 1 90 ? -8.642 -4.945 -21.567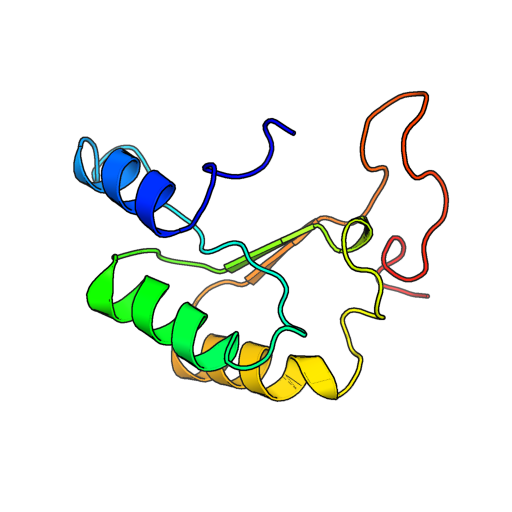 1.00 66.94 90 GLY A O 1
ATOM 693 N N . GLY A 1 91 ? -10.711 -4.683 -22.392 1.00 55.28 91 GLY A N 1
ATOM 694 C CA . GLY A 1 91 ? -10.421 -5.140 -23.767 1.00 55.28 91 GLY A CA 1
ATOM 695 C C . GLY A 1 91 ? -9.345 -4.371 -24.554 1.00 55.28 91 GLY A C 1
ATOM 696 O O . GLY A 1 91 ? -8.931 -4.846 -25.605 1.00 55.28 91 GLY A O 1
ATOM 697 N N . GLY A 1 92 ? -8.875 -3.223 -24.055 1.00 59.78 92 GLY A N 1
ATOM 698 C CA . GLY A 1 92 ? -7.728 -2.466 -24.593 1.00 59.78 92 GLY A CA 1
ATOM 699 C C . GLY A 1 92 ? -6.630 -2.217 -23.553 1.00 59.78 92 GLY A C 1
ATOM 700 O O . GLY A 1 92 ? -5.839 -1.290 -23.694 1.00 59.78 92 GLY A O 1
ATOM 701 N N . GLY A 1 93 ? -6.656 -2.986 -22.465 1.00 65.50 93 GLY A N 1
ATOM 702 C CA . GLY A 1 93 ? -5.753 -2.867 -21.334 1.00 65.50 93 GLY A CA 1
ATOM 703 C C . GLY A 1 93 ? -4.371 -3.484 -21.558 1.00 65.50 93 GLY A C 1
ATOM 704 O O . GLY A 1 93 ? -4.076 -4.036 -22.616 1.00 65.50 93 GLY A O 1
ATOM 705 N N . VAL A 1 94 ? -3.526 -3.440 -20.527 1.00 68.81 94 VAL A N 1
ATOM 706 C CA . VAL A 1 94 ? -2.225 -4.123 -20.531 1.00 68.81 94 VAL A CA 1
ATOM 707 C C . VAL A 1 94 ? -2.473 -5.632 -20.579 1.00 68.81 94 VAL A C 1
ATOM 709 O O . VAL A 1 94 ? -2.972 -6.214 -19.615 1.00 68.81 94 VAL A O 1
ATOM 712 N N . SER A 1 95 ? -2.159 -6.248 -21.722 1.00 63.06 95 SER A N 1
ATOM 713 C CA . SER A 1 95 ? -2.383 -7.673 -22.000 1.00 63.06 95 SER A CA 1
ATOM 714 C C . SER A 1 95 ? -1.139 -8.544 -21.798 1.00 63.06 95 SER A C 1
ATOM 716 O O . SER A 1 95 ? -1.289 -9.742 -21.566 1.00 63.06 95 SER A O 1
ATOM 718 N N . GLN A 1 96 ? 0.071 -7.954 -21.805 1.00 66.62 96 GLN A N 1
ATOM 719 C CA . GLN A 1 96 ? 1.329 -8.587 -21.369 1.00 66.62 96 GLN A CA 1
ATOM 720 C C . GLN A 1 96 ? 2.204 -7.629 -20.529 1.00 66.62 96 GLN A C 1
ATOM 722 O O . GLN A 1 96 ? 2.323 -6.454 -20.860 1.00 66.62 96 GLN A O 1
ATOM 727 N N . HIS A 1 97 ? 2.768 -8.121 -19.416 1.00 77.06 97 HIS A N 1
ATOM 728 C CA . HIS A 1 97 ? 3.614 -7.377 -18.472 1.00 77.06 97 HIS A CA 1
ATOM 729 C C . HIS A 1 97 ? 4.406 -8.357 -17.595 1.00 77.06 97 HIS A C 1
ATOM 731 O O . HIS A 1 97 ? 3.874 -9.411 -17.243 1.00 77.06 97 HIS A O 1
ATOM 737 N N . VAL A 1 98 ? 5.628 -7.989 -17.186 1.00 82.62 98 VAL A N 1
ATOM 738 C CA . VAL A 1 98 ? 6.486 -8.824 -16.315 1.00 82.62 98 VAL A CA 1
ATOM 739 C C . VAL A 1 98 ? 5.796 -9.184 -14.993 1.00 82.62 98 VAL A C 1
ATOM 741 O O . VAL A 1 98 ? 5.912 -10.293 -14.503 1.00 82.62 98 VAL A O 1
ATOM 744 N N . ASN A 1 99 ? 4.962 -8.281 -14.480 1.00 84.25 99 ASN A N 1
ATOM 745 C CA . ASN A 1 99 ? 4.203 -8.478 -13.243 1.00 84.25 99 ASN A CA 1
ATOM 746 C C . ASN A 1 99 ? 2.795 -9.083 -13.437 1.00 84.25 99 ASN A C 1
ATOM 748 O O . ASN A 1 99 ? 1.936 -8.899 -12.575 1.00 84.25 99 ASN A O 1
ATOM 752 N N . MET A 1 100 ? 2.480 -9.720 -14.573 1.00 81.31 100 MET A N 1
ATOM 753 C CA . MET A 1 100 ? 1.156 -10.343 -14.776 1.00 81.31 100 MET A CA 1
ATOM 754 C C . MET A 1 100 ? 1.095 -11.830 -14.455 1.00 81.31 100 MET A C 1
ATOM 756 O O . MET A 1 100 ? 0.024 -12.312 -14.086 1.00 81.31 100 MET A O 1
ATOM 760 N N . SER A 1 101 ? 2.209 -12.543 -14.584 1.00 78.44 101 SER A N 1
ATOM 761 C CA . SER A 1 101 ? 2.320 -13.924 -14.136 1.00 78.44 101 SER A CA 1
ATOM 762 C C . SER A 1 101 ? 3.043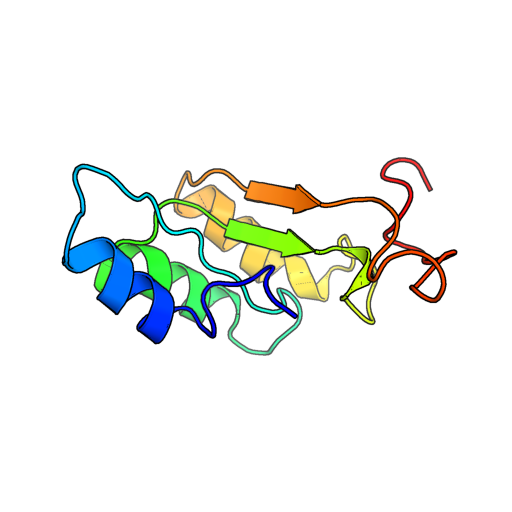 -13.927 -12.790 1.00 78.44 101 SER A C 1
ATOM 764 O O . SER A 1 101 ? 4.158 -13.431 -12.712 1.00 78.44 101 SER A O 1
ATOM 766 N N . PRO A 1 102 ? 2.467 -14.494 -11.719 1.00 66.50 102 PRO A N 1
ATOM 767 C CA . PRO A 1 102 ? 3.188 -14.653 -10.455 1.00 66.50 102 PRO A CA 1
ATOM 768 C C . PRO A 1 102 ? 4.284 -15.735 -10.525 1.00 66.50 102 PRO A C 1
ATOM 770 O O . PRO A 1 102 ? 4.931 -16.006 -9.520 1.00 66.50 102 PRO A O 1
ATOM 773 N N . LEU A 1 103 ? 4.443 -16.396 -11.679 1.00 70.56 103 LEU A N 1
ATOM 774 C CA . LEU A 1 103 ? 5.374 -17.504 -11.919 1.00 70.56 103 LEU A CA 1
ATOM 775 C C . LEU A 1 103 ? 6.436 -17.188 -12.986 1.00 70.56 103 LEU A C 1
ATOM 777 O O . LEU A 1 103 ? 7.201 -18.084 -13.338 1.00 70.56 103 LEU A O 1
ATOM 781 N N . SER A 1 104 ? 6.400 -15.990 -13.584 1.00 61.34 104 SER A N 1
ATOM 782 C CA . SER A 1 104 ? 7.352 -15.583 -14.632 1.00 61.34 104 SER A CA 1
ATOM 783 C C . SER A 1 104 ? 8.667 -15.090 -14.061 1.00 61.34 104 SER A C 1
ATOM 785 O O . SER A 1 104 ? 8.597 -14.403 -13.022 1.00 61.34 104 SER A O 1
#

Foldseek 3Di:
DPPACVALQSQLVVCVVPVVPDAAAHEDALLDDCLLVVNLCSCPPSVHAAHEEAQQVDPDHCPPVSNVSNVVSRVVSVGYYHYDAAFDDPPPTCHDDPRRDPVD

Radius of gyration: 13.99 Å; chains: 1; bounding box: 34×28×37 Å

Sequence (104 aa):
MFVTGGGNERLANIVSRYPDKFIGFAHHNPHEKGADNLLRKSVTEMGLRGYKIIAPALDTPIDHPSAYPTWEAAADLEIPVLIHFGVLGGGGGVSQHVNMSPLS

pLDDT: mean 89.74, std 12.92, range [42.75, 98.75]